Protein AF-A0A8H3KR33-F1 (afdb_monomer_lite)

Sequence (139 aa):
MANQEDQGGVKLLLQQFSSLENISDESLGEINQYLEMIDLTILTEQPLTDAEIIQLILKEENENPEINDDDKEEHPVISMQEGFNSLKIWVQYFEEQESEEFDMKKIKIFRKYMGVMHRKPFESKIQKNITSFFIPDNM

pLDDT: mean 75.23, std 12.0, range [41.75, 93.31]

Foldseek 3Di:
DDDPVVVVVVVVVVVVVVVVVPQPPVNVVVVVVVVVVVPPDPPDPDDDDPVVVVVVVVVVVVVPPDPPVPPPVVPPPDDLVRVLVVLVVVLVVVVPDPDPVDDVVVSVVSVVVSVVSVCVVVVPDDDDDPCVVVDPPDD

Structure (mmCIF, N/CA/C/O backbone):
data_AF-A0A8H3KR33-F1
#
_entry.id   AF-A0A8H3KR33-F1
#
loop_
_atom_site.group_PDB
_atom_site.id
_atom_site.type_symbol
_atom_site.label_atom_id
_atom_site.label_alt_id
_atom_site.label_comp_id
_atom_site.label_asym_id
_atom_site.label_entity_id
_atom_site.label_seq_id
_atom_site.pdbx_PDB_ins_code
_atom_site.Cartn_x
_atom_site.Cartn_y
_atom_site.Cartn_z
_atom_site.occupancy
_atom_site.B_iso_or_equiv
_atom_site.auth_seq_id
_atom_site.auth_comp_id
_atom_site.auth_asym_id
_atom_site.auth_atom_id
_atom_site.pdbx_PDB_model_num
ATOM 1 N N . MET A 1 1 ? 12.651 -20.725 33.792 1.00 41.75 1 MET A N 1
ATOM 2 C CA . MET A 1 1 ? 13.536 -19.603 33.420 1.00 41.75 1 MET A CA 1
ATOM 3 C C . MET A 1 1 ? 12.833 -18.832 32.318 1.00 41.75 1 MET A C 1
ATOM 5 O O . MET A 1 1 ? 12.922 -19.218 31.167 1.00 41.75 1 MET A O 1
ATOM 9 N N . ALA A 1 2 ? 12.039 -17.839 32.693 1.00 46.66 2 ALA A N 1
ATOM 10 C CA . ALA A 1 2 ? 11.393 -16.887 31.796 1.00 46.66 2 ALA A CA 1
ATOM 11 C C . ALA A 1 2 ? 11.389 -15.541 32.536 1.00 46.66 2 ALA A C 1
ATOM 13 O O . ALA A 1 2 ? 11.392 -15.556 33.768 1.00 46.66 2 ALA A O 1
ATOM 14 N N . ASN A 1 3 ? 11.387 -14.432 31.797 1.00 52.59 3 ASN A N 1
ATOM 15 C CA . ASN A 1 3 ? 11.290 -13.036 32.266 1.00 52.59 3 ASN A CA 1
ATOM 16 C C . ASN A 1 3 ? 12.609 -12.252 32.364 1.00 52.59 3 ASN A C 1
ATOM 18 O O . ASN A 1 3 ? 12.889 -11.625 33.381 1.00 52.59 3 ASN A O 1
ATOM 22 N N . GLN A 1 4 ? 13.392 -12.219 31.281 1.00 56.25 4 GLN A N 1
ATOM 23 C CA . GLN A 1 4 ? 14.328 -11.104 31.046 1.00 56.25 4 GLN A CA 1
ATOM 24 C C . GLN A 1 4 ? 13.925 -10.203 29.864 1.00 56.25 4 GLN A C 1
ATOM 26 O O . GLN A 1 4 ? 14.317 -9.041 29.855 1.00 56.25 4 GLN A O 1
ATOM 31 N N . GLU A 1 5 ? 13.096 -10.668 28.922 1.00 53.03 5 GLU A N 1
ATOM 32 C CA . GLU A 1 5 ? 12.669 -9.857 27.764 1.00 53.03 5 GLU A CA 1
ATOM 33 C C . GLU A 1 5 ? 11.540 -8.861 28.091 1.00 53.03 5 GLU A C 1
ATOM 35 O O . GLU A 1 5 ? 11.507 -7.766 27.536 1.00 53.03 5 GLU A O 1
ATOM 40 N N . ASP A 1 6 ? 10.681 -9.169 29.067 1.00 57.28 6 ASP A N 1
ATOM 41 C CA . ASP A 1 6 ? 9.498 -8.351 29.395 1.00 57.28 6 ASP A CA 1
ATOM 42 C C . ASP A 1 6 ? 9.831 -7.058 30.175 1.00 57.28 6 ASP A C 1
ATOM 44 O O . ASP A 1 6 ? 9.081 -6.086 30.185 1.00 57.28 6 ASP A O 1
ATOM 48 N N . GLN A 1 7 ? 11.017 -6.982 30.792 1.00 57.56 7 GLN A N 1
ATOM 49 C CA . GLN A 1 7 ? 11.442 -5.773 31.512 1.00 57.56 7 GLN A CA 1
ATOM 50 C C . GLN A 1 7 ? 11.909 -4.645 30.582 1.00 57.56 7 GLN A C 1
ATOM 52 O O . GLN A 1 7 ? 11.916 -3.481 30.986 1.00 57.56 7 GLN A O 1
ATOM 57 N N . GLY A 1 8 ? 12.285 -4.967 29.339 1.00 67.19 8 GLY A N 1
ATOM 58 C CA . GLY A 1 8 ? 12.700 -3.975 28.346 1.00 67.19 8 GLY A CA 1
ATOM 59 C C . GLY A 1 8 ? 11.532 -3.119 27.857 1.00 67.19 8 GLY A C 1
ATOM 60 O O . GLY A 1 8 ? 11.654 -1.897 27.798 1.00 67.19 8 GLY A O 1
ATOM 61 N N . GLY A 1 9 ? 10.385 -3.750 27.586 1.00 71.88 9 GLY A N 1
ATOM 62 C CA . GLY A 1 9 ? 9.166 -3.064 27.147 1.00 71.88 9 GLY A CA 1
ATOM 63 C C . GLY A 1 9 ? 8.585 -2.157 28.230 1.00 71.88 9 GLY A C 1
ATOM 64 O O . GLY A 1 9 ? 8.299 -0.990 27.972 1.00 71.88 9 GLY A O 1
ATOM 65 N N . VAL A 1 10 ? 8.514 -2.645 29.473 1.00 69.75 10 VAL A N 1
ATOM 66 C CA . VAL A 1 10 ? 8.041 -1.849 30.620 1.00 69.75 10 VAL A CA 1
ATOM 67 C C . VAL A 1 10 ? 8.929 -0.624 30.856 1.00 69.75 10 VAL A C 1
ATOM 69 O O . VAL A 1 10 ? 8.430 0.472 31.102 1.00 69.75 10 VAL A O 1
ATOM 72 N N . LYS A 1 11 ? 10.252 -0.776 30.732 1.00 75.69 11 LYS A N 1
ATOM 73 C CA . LYS A 1 11 ? 11.195 0.336 30.893 1.00 75.69 11 LYS A CA 1
ATOM 74 C C . LYS A 1 11 ? 11.069 1.376 29.775 1.00 75.69 11 LYS A C 1
ATOM 76 O O . LYS A 1 11 ? 11.183 2.567 30.052 1.00 75.69 11 LYS A O 1
ATOM 81 N N . LEU A 1 12 ? 10.810 0.933 28.544 1.00 74.50 12 LEU A N 1
ATOM 82 C CA . LEU A 1 12 ? 10.568 1.813 27.400 1.00 74.50 12 LEU A CA 1
ATOM 83 C C . LEU A 1 12 ? 9.286 2.636 27.595 1.00 74.50 12 LEU A C 1
ATOM 85 O O . LEU A 1 12 ? 9.308 3.851 27.418 1.00 74.50 12 LEU A O 1
ATOM 89 N N . LEU A 1 13 ? 8.201 1.988 28.027 1.00 71.38 13 LEU A N 1
ATOM 90 C CA . LEU A 1 13 ? 6.931 2.657 28.314 1.00 71.38 13 LEU A CA 1
ATOM 91 C C . LEU A 1 13 ? 7.090 3.683 29.441 1.00 71.38 13 LEU A C 1
ATOM 93 O O . LEU A 1 13 ? 6.682 4.828 29.284 1.00 71.38 13 LEU A O 1
ATOM 97 N N . LEU A 1 14 ? 7.752 3.320 30.545 1.00 70.69 14 LEU A N 1
ATOM 98 C CA . LEU A 1 14 ? 8.026 4.252 31.646 1.00 70.69 14 LEU A CA 1
ATOM 99 C C . LEU A 1 14 ? 8.834 5.474 31.183 1.00 70.69 14 LEU A C 1
ATOM 101 O O . LEU A 1 14 ? 8.528 6.593 31.579 1.00 70.69 14 LEU A O 1
ATOM 105 N N . GLN A 1 15 ? 9.817 5.286 30.299 1.00 71.81 15 GLN A N 1
ATOM 106 C CA . GLN A 1 15 ? 10.594 6.388 29.728 1.00 71.81 15 GLN A CA 1
ATOM 107 C C . GLN A 1 15 ? 9.745 7.310 28.835 1.00 71.81 15 GLN A C 1
ATOM 109 O O . GLN A 1 15 ? 9.927 8.530 28.858 1.00 71.81 15 GLN A O 1
ATOM 114 N N . GLN A 1 16 ? 8.810 6.750 28.064 1.00 69.00 16 GLN A N 1
ATOM 115 C CA . GLN A 1 16 ? 7.866 7.528 27.258 1.00 69.00 16 GLN A CA 1
ATOM 116 C C . GLN A 1 16 ? 6.900 8.328 28.144 1.00 69.00 16 GLN A C 1
ATOM 118 O O . GLN A 1 16 ? 6.721 9.522 27.913 1.00 69.00 16 GLN A O 1
ATOM 123 N N . PHE A 1 17 ? 6.358 7.723 29.206 1.00 64.94 17 PHE A N 1
ATOM 124 C CA . PHE A 1 17 ? 5.481 8.415 30.158 1.00 64.94 17 PHE A CA 1
ATOM 125 C C . PHE A 1 17 ? 6.205 9.515 30.948 1.00 64.94 17 PHE A C 1
ATOM 127 O O . PHE A 1 17 ? 5.662 10.604 31.097 1.00 64.94 17 PHE A O 1
ATOM 134 N N . SER A 1 18 ? 7.455 9.302 31.372 1.00 65.00 18 SER A N 1
ATOM 135 C CA . SER A 1 18 ? 8.263 10.356 32.013 1.00 65.00 18 SER A CA 1
ATOM 136 C C . SER A 1 18 ? 8.633 11.500 31.060 1.00 65.00 18 SER A C 1
ATOM 138 O O . SER A 1 18 ? 8.919 12.611 31.497 1.00 65.00 18 SER A O 1
ATOM 140 N N . SER A 1 19 ? 8.629 11.256 29.747 1.00 63.31 19 SER A N 1
ATOM 141 C CA . SER A 1 19 ? 8.799 12.318 28.745 1.00 63.31 19 SER A CA 1
ATOM 142 C C . SER A 1 19 ? 7.512 13.138 28.573 1.00 63.31 19 SER A C 1
ATOM 144 O O . SER A 1 19 ? 7.585 14.318 28.244 1.00 63.31 19 SER A O 1
ATOM 146 N N . LEU A 1 20 ? 6.351 12.540 28.866 1.00 60.22 20 LEU A N 1
ATOM 147 C CA . LEU A 1 20 ? 5.045 13.204 28.910 1.00 60.22 20 LEU A CA 1
ATOM 148 C C . LEU A 1 20 ? 4.908 14.148 30.123 1.00 60.22 20 LEU A C 1
ATOM 150 O O . LEU A 1 20 ? 4.232 15.164 30.038 1.00 60.22 20 LEU A O 1
ATOM 154 N N . GLU A 1 21 ? 5.600 13.866 31.233 1.00 59.34 21 GLU A N 1
ATOM 155 C CA . GLU A 1 21 ? 5.705 14.785 32.385 1.00 59.34 21 GLU A CA 1
ATOM 156 C C . GLU A 1 21 ? 6.492 16.073 32.069 1.00 59.34 21 GLU A C 1
ATOM 158 O O . GLU A 1 21 ? 6.479 17.004 32.869 1.00 59.34 21 GLU A O 1
ATOM 163 N N . ASN A 1 22 ? 7.149 16.153 30.904 1.00 64.44 22 ASN A N 1
ATOM 164 C CA . ASN A 1 22 ? 7.877 17.335 30.432 1.00 64.44 22 ASN A CA 1
ATOM 165 C C . ASN A 1 22 ? 7.154 18.052 29.276 1.00 64.44 22 ASN A C 1
ATOM 167 O O . ASN A 1 22 ? 7.800 18.679 28.434 1.00 64.44 22 ASN A O 1
ATOM 171 N N . ILE A 1 23 ? 5.825 17.947 29.198 1.00 64.50 23 ILE A N 1
ATOM 172 C CA . ILE A 1 23 ? 5.031 18.819 28.325 1.00 64.50 23 ILE A CA 1
ATOM 173 C C . ILE A 1 23 ? 5.186 20.249 28.858 1.00 64.50 23 ILE A C 1
ATOM 175 O O . ILE A 1 23 ? 4.914 20.508 30.029 1.00 64.50 23 ILE A O 1
ATOM 179 N N . SER A 1 24 ? 5.676 21.167 28.020 1.00 70.19 24 SER A N 1
ATOM 180 C CA . SER A 1 24 ? 5.793 22.576 28.400 1.00 70.19 24 SER A CA 1
ATOM 181 C C . SER A 1 24 ? 4.404 23.165 28.652 1.00 70.19 24 SER A C 1
ATOM 183 O O . SER A 1 24 ? 3.427 22.750 28.027 1.00 70.19 24 SER A O 1
ATOM 185 N N . ASP A 1 25 ? 4.312 24.173 29.521 1.00 72.38 25 ASP A N 1
ATOM 186 C CA . ASP A 1 25 ? 3.045 24.872 29.791 1.00 72.38 25 ASP A CA 1
ATOM 187 C C . ASP A 1 25 ? 2.385 25.408 28.503 1.00 72.38 25 ASP A C 1
ATOM 189 O O . ASP A 1 25 ? 1.162 25.468 28.399 1.00 72.38 25 ASP A O 1
ATOM 193 N N . GLU A 1 26 ? 3.197 25.737 27.495 1.00 73.44 26 GLU A N 1
ATOM 194 C CA . GLU A 1 26 ? 2.766 26.140 26.153 1.00 73.44 26 GLU A CA 1
ATOM 195 C C . GLU A 1 26 ? 2.061 24.997 25.403 1.00 73.44 26 GLU A C 1
ATOM 197 O O . GLU A 1 26 ? 0.927 25.162 24.959 1.00 73.44 26 GLU A O 1
ATOM 202 N N . SER A 1 27 ? 2.667 23.806 25.347 1.00 73.69 27 SER A N 1
ATOM 203 C CA . SER A 1 27 ? 2.058 22.620 24.726 1.00 73.69 27 SER A CA 1
ATOM 204 C C . SER A 1 27 ? 0.807 22.143 25.472 1.00 73.69 27 SER A C 1
ATOM 206 O O . SER A 1 27 ? -0.142 21.654 24.863 1.00 73.69 27 SER A O 1
ATOM 208 N N . LEU A 1 28 ? 0.772 22.311 26.795 1.00 78.50 28 LEU A N 1
ATOM 209 C CA . LEU A 1 28 ? -0.404 22.016 27.616 1.00 78.50 28 LEU A CA 1
ATOM 210 C C . LEU A 1 28 ? -1.550 22.997 27.314 1.00 78.50 28 LEU A C 1
ATOM 212 O O . LEU A 1 28 ? -2.710 22.590 27.251 1.00 78.50 28 LEU A O 1
ATOM 216 N N . GLY A 1 29 ? -1.223 24.267 27.060 1.00 78.75 29 GLY A N 1
ATOM 217 C CA . GLY A 1 29 ? -2.162 25.283 26.584 1.00 78.75 29 GLY A CA 1
ATOM 218 C C . GLY A 1 29 ? -2.770 24.944 25.221 1.00 78.75 29 GLY A C 1
ATOM 219 O O . GLY A 1 29 ? -3.988 25.012 25.068 1.00 78.75 29 GLY A O 1
ATOM 220 N N . GLU A 1 30 ? -1.951 24.510 24.262 1.00 80.75 30 GLU A N 1
ATOM 221 C CA . GLU A 1 30 ? -2.410 24.093 22.928 1.00 80.75 30 GLU A CA 1
ATOM 222 C C . GLU A 1 30 ? -3.336 22.868 22.983 1.00 80.75 30 GLU A C 1
ATOM 224 O O . GLU A 1 30 ? -4.381 22.842 22.330 1.00 80.75 30 GLU A O 1
ATOM 229 N N . ILE A 1 31 ? -2.994 21.867 23.803 1.00 80.12 31 ILE A N 1
ATOM 230 C CA . ILE A 1 31 ? -3.825 20.669 24.000 1.00 80.12 31 ILE A CA 1
ATOM 231 C C . ILE A 1 31 ? -5.173 21.046 24.617 1.00 80.12 31 ILE A C 1
ATOM 233 O O . ILE A 1 31 ? -6.213 20.597 24.136 1.00 80.12 31 ILE A O 1
ATOM 237 N N . ASN A 1 32 ? -5.174 21.888 25.652 1.00 80.25 32 ASN A N 1
ATOM 238 C CA . ASN A 1 32 ? -6.412 22.332 26.289 1.00 80.25 32 ASN A CA 1
ATOM 239 C C . ASN A 1 32 ? -7.287 23.138 25.322 1.00 80.25 32 ASN A C 1
ATOM 241 O O . ASN A 1 32 ? -8.492 22.913 25.271 1.00 80.25 32 ASN A O 1
ATOM 245 N N . GLN A 1 33 ? -6.690 24.001 24.497 1.00 79.94 33 GLN A N 1
ATOM 246 C CA . GLN A 1 33 ? -7.419 24.744 23.470 1.00 79.94 33 GLN A CA 1
ATOM 247 C C . GLN A 1 33 ? -8.052 23.811 22.425 1.00 79.94 33 GLN A C 1
ATOM 249 O O . GLN A 1 33 ? -9.194 24.016 22.015 1.00 79.94 33 GLN A O 1
ATOM 254 N N . TYR A 1 34 ? -7.336 22.766 22.005 1.00 77.81 34 TYR A N 1
ATOM 255 C CA . TYR A 1 34 ? -7.868 21.772 21.074 1.00 77.81 34 TYR A CA 1
ATOM 256 C C . TYR A 1 34 ? -9.024 20.964 21.685 1.00 77.81 34 TYR A C 1
ATOM 258 O O . TYR A 1 34 ? -10.023 20.711 21.015 1.00 77.81 34 TYR A O 1
ATOM 266 N N . LEU A 1 35 ? -8.924 20.600 22.967 1.00 79.19 35 LEU A N 1
ATOM 267 C CA . LEU A 1 35 ? -10.001 19.920 23.691 1.00 79.19 35 LEU A CA 1
ATOM 268 C C . LEU A 1 35 ? -11.235 20.817 23.851 1.00 79.19 35 LEU A C 1
ATOM 270 O O . LEU A 1 35 ? -12.347 20.362 23.595 1.00 79.19 35 LEU A O 1
ATOM 274 N N . GLU A 1 36 ? -11.049 22.102 24.164 1.00 79.38 36 GLU A N 1
ATOM 275 C CA . GLU A 1 36 ? -12.143 23.080 24.196 1.00 79.38 36 GLU A CA 1
ATOM 276 C C . GLU A 1 36 ? -12.838 23.205 22.835 1.00 79.38 36 GLU A C 1
ATOM 278 O O . GLU A 1 36 ? -14.060 23.305 22.787 1.00 79.38 36 GLU A O 1
ATOM 283 N N . MET A 1 37 ? -12.092 23.148 21.724 1.00 75.50 37 MET A N 1
ATOM 284 C CA . MET A 1 37 ? -12.672 23.157 20.375 1.00 75.50 37 MET A CA 1
ATOM 285 C C . MET A 1 37 ? -13.490 21.901 20.053 1.00 75.50 37 MET A C 1
ATOM 287 O O . MET A 1 37 ? -14.446 21.997 19.285 1.00 75.50 37 MET A O 1
ATOM 291 N N . ILE A 1 38 ? -13.132 20.740 20.608 1.00 73.31 38 ILE A N 1
ATOM 292 C CA . ILE A 1 38 ? -13.888 19.490 20.430 1.00 73.31 38 ILE A CA 1
ATOM 293 C C . ILE A 1 38 ? -15.193 19.521 21.234 1.00 73.31 38 ILE A C 1
ATOM 295 O O . ILE A 1 38 ? -16.219 19.048 20.748 1.00 73.31 38 ILE A O 1
ATOM 299 N N . ASP A 1 39 ? -15.166 20.100 22.436 1.00 66.12 39 ASP A N 1
ATOM 300 C CA . ASP A 1 39 ? -16.347 20.235 23.298 1.00 66.12 39 ASP A CA 1
ATOM 301 C C . ASP A 1 39 ? -17.335 21.309 22.805 1.00 66.12 39 ASP A C 1
ATOM 303 O O . ASP A 1 39 ? -18.472 21.394 23.290 1.00 66.12 39 ASP A O 1
ATOM 307 N N . LEU A 1 40 ? -16.957 22.114 21.804 1.00 71.31 40 LEU A N 1
ATOM 308 C CA . LEU A 1 40 ? -17.904 22.967 21.097 1.00 71.31 40 LEU A CA 1
ATOM 309 C C . LEU A 1 40 ? -18.911 22.085 20.360 1.00 71.31 40 LEU A C 1
ATOM 311 O O . LEU A 1 40 ? -18.578 21.337 19.443 1.00 71.31 40 LEU A O 1
ATOM 315 N N . THR A 1 41 ? -20.180 22.209 20.748 1.00 60.88 41 THR A N 1
ATOM 316 C CA . THR A 1 41 ? -21.295 21.566 20.053 1.00 60.88 41 THR A CA 1
ATOM 317 C C . THR A 1 41 ? -21.239 21.952 18.579 1.00 60.88 41 THR A C 1
ATOM 319 O O . THR A 1 41 ? -21.486 23.107 18.229 1.00 60.88 41 THR A O 1
ATOM 322 N N . ILE A 1 42 ? -20.899 20.992 17.715 1.00 65.06 42 ILE A N 1
ATOM 323 C CA . ILE A 1 42 ? -20.958 21.179 16.268 1.00 65.06 42 ILE A CA 1
ATOM 324 C C . ILE A 1 42 ? -22.393 21.606 15.959 1.00 65.06 42 ILE A C 1
ATOM 326 O O . ILE A 1 42 ? -23.339 20.883 16.282 1.00 65.06 42 ILE A O 1
ATOM 330 N N . LEU A 1 43 ? -22.556 22.798 15.377 1.00 59.53 43 LEU A N 1
ATOM 331 C CA . LEU A 1 43 ? -23.825 23.232 14.805 1.00 59.53 43 LEU A CA 1
ATOM 332 C C . LEU A 1 43 ? -24.136 22.273 13.660 1.00 59.53 43 LEU A C 1
ATOM 334 O O . LEU A 1 43 ? -23.725 22.479 12.523 1.00 59.53 43 LEU A O 1
ATOM 338 N N . THR A 1 44 ? -24.798 21.172 13.991 1.00 62.16 44 THR A N 1
ATOM 339 C CA . THR A 1 44 ? -25.389 20.298 12.991 1.00 62.16 44 THR A CA 1
ATOM 340 C C . THR A 1 44 ? -26.470 21.104 12.290 1.00 62.16 44 THR A C 1
ATOM 342 O O . THR A 1 44 ? -27.242 21.825 12.932 1.00 62.16 44 THR A O 1
ATOM 345 N N . GLU A 1 45 ? -26.466 21.057 10.960 1.00 71.50 45 GLU A N 1
ATOM 346 C CA . GLU A 1 45 ? -27.530 21.657 10.166 1.00 71.50 45 GLU A CA 1
ATOM 347 C C . GLU A 1 45 ? -28.870 21.119 10.681 1.00 71.50 45 GLU A C 1
ATOM 349 O O . GLU A 1 45 ? -28.988 19.941 11.035 1.00 71.50 45 GLU A O 1
ATOM 354 N N . GLN A 1 46 ? -29.863 22.002 10.812 1.00 74.31 46 GLN A N 1
ATOM 355 C CA . GLN A 1 46 ? -31.192 21.594 11.256 1.00 74.31 46 GLN A CA 1
ATOM 356 C C . GLN A 1 46 ? -31.687 20.450 10.358 1.00 74.31 46 GLN A C 1
ATOM 358 O O . GLN A 1 46 ? -31.488 20.515 9.143 1.00 74.31 46 GLN A O 1
ATOM 363 N N . PRO A 1 47 ? -32.314 19.403 10.923 1.00 76.88 47 PRO A N 1
ATOM 364 C CA . PRO A 1 47 ? -32.815 18.301 10.118 1.00 76.88 47 PRO A CA 1
ATOM 365 C C . PRO A 1 47 ? -33.808 18.843 9.089 1.00 76.88 47 PRO A C 1
ATOM 367 O O . PRO A 1 47 ? -34.751 19.551 9.448 1.00 76.88 47 PRO A O 1
ATOM 370 N N . LEU A 1 48 ? -33.570 18.516 7.820 1.00 80.62 48 LEU A N 1
ATOM 371 C CA . LEU A 1 48 ? -34.439 18.920 6.722 1.00 80.62 48 LEU A CA 1
ATOM 372 C C . LEU A 1 48 ? -35.838 18.340 6.919 1.00 80.62 48 LEU A C 1
ATOM 374 O O . LEU A 1 48 ? -36.007 17.198 7.353 1.00 80.62 48 LEU A O 1
ATOM 378 N N . THR A 1 49 ? -36.848 19.124 6.567 1.00 89.12 49 THR A N 1
ATOM 379 C CA . THR A 1 49 ? -38.227 18.643 6.508 1.00 89.12 49 THR A CA 1
ATOM 380 C C . THR A 1 49 ? -38.442 17.774 5.269 1.00 89.12 49 THR A C 1
ATOM 382 O O . THR A 1 49 ? -37.774 17.949 4.249 1.00 89.12 49 THR A O 1
ATOM 385 N N . ASP A 1 50 ? -39.431 16.876 5.306 1.00 90.06 50 ASP A N 1
ATOM 386 C CA . ASP A 1 50 ? -39.778 16.010 4.166 1.00 90.06 50 ASP A CA 1
ATOM 387 C C . ASP A 1 50 ? -39.990 16.800 2.861 1.00 90.06 50 ASP A C 1
ATOM 389 O O . ASP A 1 50 ? -39.631 16.344 1.778 1.00 90.06 50 ASP A O 1
ATOM 393 N N . ALA A 1 51 ? -40.537 18.017 2.957 1.00 90.00 51 ALA A N 1
ATOM 394 C CA . ALA A 1 51 ? -40.754 18.890 1.808 1.00 90.00 51 ALA A CA 1
ATOM 395 C C . ALA A 1 51 ? -39.438 19.390 1.187 1.00 90.00 51 ALA A C 1
ATOM 397 O O . ALA A 1 51 ? -39.327 19.460 -0.037 1.00 90.00 51 ALA A O 1
ATOM 398 N N . GLU A 1 52 ? -38.445 19.719 2.012 1.00 87.44 52 GLU A N 1
ATOM 399 C CA . GLU A 1 52 ? -37.121 20.163 1.561 1.00 87.44 52 GLU A CA 1
ATOM 400 C C . GLU A 1 52 ? -36.325 18.999 0.964 1.00 87.44 52 GLU A C 1
ATOM 402 O O . GLU A 1 52 ? -35.674 19.166 -0.065 1.00 87.44 52 GLU A O 1
ATOM 407 N N . ILE A 1 53 ? -36.461 17.801 1.541 1.00 87.12 53 ILE A N 1
ATOM 408 C CA . ILE A 1 53 ? -35.878 16.565 0.999 1.00 87.12 53 ILE A CA 1
ATOM 409 C C . ILE A 1 53 ? -36.434 16.282 -0.402 1.00 87.12 53 ILE A C 1
ATOM 411 O O . ILE A 1 53 ? -35.674 16.039 -1.338 1.00 87.12 53 ILE A O 1
ATOM 415 N N . ILE A 1 54 ? -37.756 16.362 -0.580 1.00 88.19 54 ILE A N 1
ATOM 416 C CA . ILE A 1 54 ? -38.394 16.147 -1.887 1.00 88.19 54 ILE A CA 1
ATOM 417 C C . ILE A 1 54 ? -37.935 17.200 -2.906 1.00 88.19 54 ILE A C 1
ATOM 419 O O . ILE A 1 54 ? -37.685 16.863 -4.062 1.00 88.19 54 ILE A O 1
ATOM 423 N N . GLN A 1 55 ? -37.794 18.466 -2.499 1.00 87.94 55 GLN A N 1
ATOM 424 C CA . GLN A 1 55 ? -37.298 19.519 -3.391 1.00 87.94 55 GLN A CA 1
ATOM 425 C C . GLN A 1 55 ? -35.846 19.297 -3.821 1.00 87.94 55 GLN A C 1
ATOM 427 O O . GLN A 1 55 ? -35.526 19.558 -4.978 1.00 87.94 55 GLN A O 1
ATOM 432 N N . LEU A 1 56 ? -34.988 18.796 -2.929 1.00 85.19 56 LEU A N 1
ATOM 433 C CA . LEU A 1 56 ? -33.609 18.427 -3.255 1.00 85.19 56 LEU A CA 1
ATOM 434 C C . LEU A 1 56 ? -33.558 17.321 -4.311 1.00 85.19 56 LEU A C 1
ATOM 436 O O . LEU A 1 56 ? -32.898 17.499 -5.330 1.00 85.19 56 LEU A O 1
ATOM 440 N N . ILE A 1 57 ? -34.321 16.243 -4.112 1.00 84.62 57 ILE A N 1
ATOM 441 C CA . ILE A 1 57 ? -34.377 15.109 -5.050 1.00 84.62 57 ILE A CA 1
ATOM 442 C C . ILE A 1 57 ? -34.879 15.565 -6.424 1.00 84.62 57 ILE A C 1
ATOM 444 O O . ILE A 1 57 ? -34.282 15.251 -7.449 1.00 84.62 57 ILE A O 1
ATOM 448 N N . LEU A 1 58 ? -35.955 16.358 -6.459 1.00 83.38 58 LEU A N 1
ATOM 449 C CA . LEU A 1 58 ? -36.502 16.867 -7.717 1.00 83.38 58 LEU A CA 1
ATOM 450 C C . LEU A 1 58 ? -35.544 17.838 -8.411 1.00 83.38 58 LEU A C 1
ATOM 452 O O . LEU A 1 58 ? -35.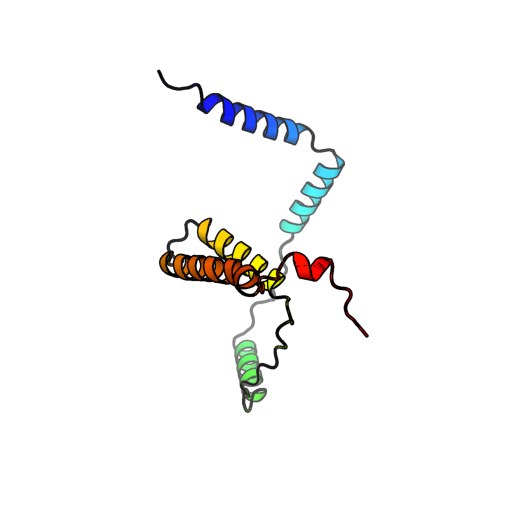515 17.896 -9.638 1.00 83.38 58 LEU A O 1
ATOM 456 N N . LYS A 1 59 ? -34.774 18.626 -7.658 1.00 81.25 59 LYS A N 1
ATOM 457 C CA . LYS A 1 59 ? -33.767 19.517 -8.236 1.00 81.25 59 LYS A CA 1
ATOM 458 C C . LYS A 1 59 ? -32.615 18.719 -8.854 1.00 81.25 59 LYS A C 1
ATOM 460 O O . LYS A 1 59 ? -32.227 19.022 -9.976 1.00 81.25 59 LYS A O 1
ATOM 465 N N . GLU A 1 60 ? -32.136 17.689 -8.162 1.00 73.31 60 GLU A N 1
ATOM 466 C CA . GLU A 1 60 ? -31.080 16.786 -8.637 1.00 73.31 60 GLU A CA 1
ATOM 467 C C . GLU A 1 60 ? -31.502 16.030 -9.909 1.00 73.31 60 GLU A C 1
ATOM 469 O O . GLU A 1 60 ? -30.752 15.976 -10.881 1.00 73.31 60 GLU A O 1
ATOM 474 N N . GLU A 1 61 ? -32.741 15.533 -9.953 1.00 68.62 61 GLU A N 1
ATOM 475 C CA . GLU A 1 61 ? -33.287 14.822 -11.117 1.00 68.62 61 GLU A CA 1
ATOM 476 C C . GLU A 1 61 ? -33.456 15.739 -12.345 1.00 68.62 61 GLU A C 1
ATOM 478 O O . GLU A 1 61 ? -33.276 15.304 -13.482 1.00 68.62 61 GLU A O 1
ATOM 483 N N . ASN A 1 62 ? -33.754 17.028 -12.137 1.00 66.12 62 ASN A N 1
ATOM 484 C CA . ASN A 1 62 ? -33.916 18.003 -13.222 1.00 66.12 62 ASN A CA 1
ATOM 485 C C . ASN A 1 62 ? -32.602 18.673 -13.669 1.00 66.12 62 ASN A C 1
ATOM 487 O O . ASN A 1 62 ? -32.567 19.245 -14.760 1.00 66.12 62 ASN A O 1
ATOM 491 N N . GLU A 1 63 ? -31.534 18.628 -12.866 1.00 62.16 63 GLU A N 1
ATOM 492 C CA . GLU A 1 63 ? -30.207 19.146 -13.241 1.00 62.16 63 GLU A CA 1
ATOM 493 C C . GLU A 1 63 ? -29.389 18.150 -14.081 1.00 62.16 63 GLU A C 1
ATOM 495 O O . GLU A 1 63 ? -28.385 18.552 -14.667 1.00 62.16 63 GLU A O 1
ATOM 500 N N . ASN A 1 64 ? -29.834 16.893 -14.218 1.00 57.62 64 ASN A N 1
ATOM 501 C CA . ASN A 1 64 ? -29.04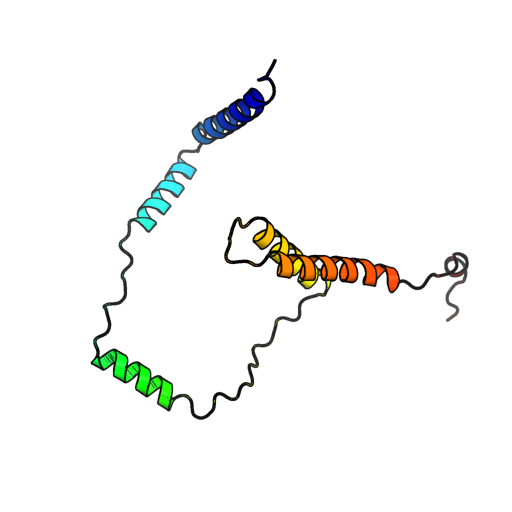9 15.834 -14.859 1.00 57.62 64 ASN A CA 1
ATOM 502 C C . ASN A 1 64 ? -29.750 15.142 -16.054 1.00 57.62 64 ASN A C 1
ATOM 504 O O . ASN A 1 64 ? -30.012 13.935 -16.021 1.00 57.62 64 ASN A O 1
ATOM 508 N N . PRO A 1 65 ? -30.052 15.854 -17.158 1.00 54.81 65 PRO A N 1
ATOM 509 C CA . PRO A 1 65 ? -30.280 15.192 -18.432 1.00 54.81 65 PRO A CA 1
ATOM 510 C C . PRO A 1 65 ? -28.921 14.714 -18.962 1.00 54.81 65 PRO A C 1
ATOM 512 O O . PRO A 1 65 ? -28.125 15.513 -19.440 1.00 54.81 65 PRO A O 1
ATOM 515 N N . GLU A 1 66 ? -28.680 13.406 -18.866 1.00 54.56 66 GLU A N 1
ATOM 516 C CA . GLU A 1 66 ? -27.438 12.727 -19.262 1.00 54.56 66 GLU A CA 1
ATOM 517 C C . GLU A 1 66 ? -26.230 13.075 -18.383 1.00 54.56 66 GLU A C 1
ATOM 519 O O . GLU A 1 66 ? -25.447 13.981 -18.672 1.00 54.56 66 GLU A O 1
ATOM 524 N N . ILE A 1 67 ? -25.991 12.225 -17.380 1.00 52.28 67 ILE A N 1
ATOM 525 C CA . ILE A 1 67 ? -24.624 11.931 -16.949 1.00 52.28 67 ILE A CA 1
ATOM 526 C C . ILE A 1 67 ? -23.940 11.315 -18.172 1.00 52.28 67 ILE A C 1
ATOM 528 O O . ILE A 1 67 ? -23.973 10.106 -18.397 1.00 52.28 67 ILE A O 1
ATOM 532 N N . ASN A 1 68 ? -23.397 12.172 -19.032 1.00 47.78 68 ASN A N 1
ATOM 533 C CA . ASN A 1 68 ? -22.300 11.775 -19.881 1.00 47.78 68 ASN A CA 1
ATOM 534 C C . ASN A 1 68 ? -21.212 11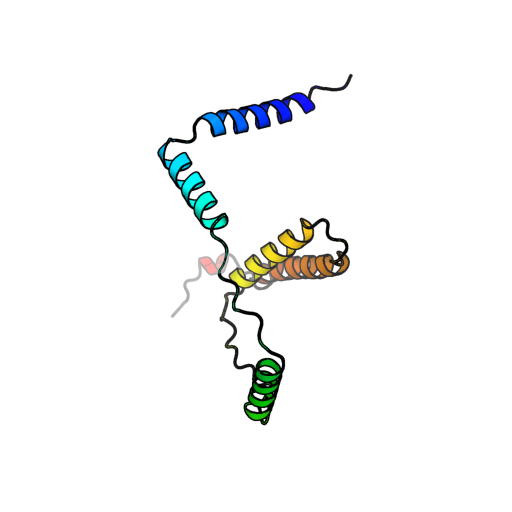.331 -18.909 1.00 47.78 68 ASN A C 1
ATOM 536 O O . ASN A 1 68 ? -20.646 12.155 -18.197 1.00 47.78 68 ASN A O 1
ATOM 540 N N . ASP A 1 69 ? -20.986 10.022 -18.879 1.00 51.28 69 ASP A N 1
ATOM 541 C CA . ASP A 1 69 ? -19.910 9.281 -18.212 1.00 51.28 69 ASP A CA 1
ATOM 542 C C . ASP A 1 69 ? -18.529 9.665 -18.794 1.00 51.28 69 ASP A C 1
ATOM 544 O O . ASP A 1 69 ? -17.663 8.837 -19.057 1.00 51.28 69 ASP A O 1
ATOM 548 N N . ASP A 1 70 ? -18.357 10.947 -19.109 1.00 54.16 70 ASP A N 1
ATOM 549 C CA . ASP A 1 70 ? -17.092 11.574 -19.429 1.00 54.16 70 ASP A CA 1
ATOM 550 C C . ASP A 1 70 ? -16.633 12.221 -18.123 1.00 54.16 70 ASP A C 1
ATOM 552 O O . ASP A 1 70 ? -16.641 13.447 -17.968 1.00 54.16 70 ASP A O 1
ATOM 556 N N . ASP A 1 71 ? -16.294 11.353 -17.161 1.00 56.00 71 ASP A N 1
ATOM 557 C CA . ASP A 1 71 ? -15.420 11.660 -16.034 1.00 56.00 71 ASP A CA 1
ATOM 558 C C . ASP A 1 71 ? -14.110 12.208 -16.617 1.00 56.00 71 ASP A C 1
ATOM 560 O O . ASP A 1 71 ? -13.080 11.542 -16.715 1.00 56.00 71 ASP A O 1
ATOM 564 N N . LYS A 1 72 ? -14.131 13.485 -17.002 1.00 59.06 72 LYS A N 1
ATOM 565 C CA . LYS A 1 72 ? -12.942 14.309 -17.216 1.00 59.06 72 LYS A CA 1
ATOM 566 C C . LYS A 1 72 ? -12.358 14.708 -15.870 1.00 59.06 72 LYS A C 1
ATOM 568 O O . LYS A 1 72 ? -11.905 15.840 -15.695 1.00 59.06 72 LYS A O 1
ATOM 573 N N . GLU A 1 73 ? -12.395 13.800 -14.903 1.00 61.53 73 GLU A N 1
ATOM 574 C CA . GLU A 1 73 ? -11.570 13.926 -13.728 1.00 61.53 73 GLU A CA 1
ATOM 575 C C . GLU A 1 73 ? -10.145 13.709 -14.231 1.00 61.53 73 GLU A C 1
ATOM 577 O O . GLU A 1 73 ? -9.701 12.593 -14.502 1.00 61.53 73 GLU A O 1
ATOM 582 N N . GLU A 1 74 ? -9.475 14.823 -14.525 1.00 63.25 74 GLU A N 1
ATOM 583 C CA . GLU A 1 74 ? -8.118 14.846 -15.042 1.00 63.25 74 GLU A CA 1
ATOM 584 C C . GLU A 1 74 ? -7.223 14.194 -13.988 1.00 63.25 74 GLU A C 1
ATOM 586 O O . GLU A 1 74 ? -6.797 14.824 -13.019 1.00 63.25 74 GLU A O 1
ATOM 591 N N . HIS A 1 75 ? -7.010 12.882 -14.125 1.00 70.00 75 HIS A N 1
ATOM 592 C CA . HIS A 1 75 ? -6.189 12.144 -13.187 1.00 70.00 75 HIS A CA 1
ATOM 593 C C . HIS A 1 75 ? -4.808 12.799 -13.151 1.00 70.00 75 HIS A C 1
ATOM 595 O O . HIS A 1 75 ? -4.200 13.000 -14.211 1.00 70.00 75 HIS A O 1
ATOM 601 N N . PRO A 1 76 ? -4.287 13.126 -11.957 1.00 74.62 76 PRO A N 1
ATOM 602 C CA . PRO A 1 76 ? -2.997 13.776 -11.858 1.00 74.62 76 PRO A CA 1
ATOM 603 C C . PRO A 1 76 ? -1.947 12.901 -12.541 1.00 74.62 76 PRO A C 1
ATOM 605 O O . PRO A 1 76 ? -1.825 11.702 -12.269 1.00 74.62 76 PRO A O 1
ATOM 608 N N . VAL A 1 77 ? -1.186 13.504 -13.454 1.00 82.38 77 VAL A N 1
ATOM 609 C CA . VAL A 1 77 ? -0.077 12.825 -14.123 1.00 82.38 77 VAL A CA 1
ATOM 610 C C . VAL A 1 77 ? 1.033 12.625 -13.095 1.00 82.38 77 VAL A C 1
ATOM 612 O O . VAL A 1 77 ? 1.857 13.507 -12.865 1.00 82.38 77 VAL A O 1
ATOM 615 N N . ILE A 1 78 ? 1.041 11.459 -12.455 1.00 84.94 78 ILE A N 1
ATOM 616 C CA . ILE A 1 78 ? 2.067 11.076 -11.484 1.00 84.94 78 ILE A CA 1
ATOM 617 C C . ILE A 1 78 ? 3.222 10.347 -12.165 1.00 84.94 78 ILE A C 1
ATOM 619 O O . ILE A 1 78 ? 3.056 9.638 -13.163 1.00 84.94 78 ILE A O 1
ATOM 623 N N . SER A 1 79 ? 4.420 10.479 -11.599 1.00 87.56 79 SER A N 1
ATOM 624 C CA . SER A 1 79 ? 5.561 9.696 -12.077 1.00 87.56 79 SER A CA 1
ATOM 625 C C . SER A 1 79 ? 5.388 8.207 -11.744 1.00 87.56 79 SER A C 1
ATOM 627 O O . SER A 1 79 ? 4.749 7.838 -10.759 1.00 87.56 79 SER A O 1
ATOM 629 N N . MET A 1 80 ? 6.019 7.317 -12.522 1.00 83.00 80 MET A N 1
ATOM 630 C CA . MET A 1 80 ? 6.006 5.874 -12.226 1.00 83.00 80 MET A CA 1
ATOM 631 C C . MET A 1 80 ? 6.562 5.569 -10.824 1.00 83.00 80 MET A C 1
ATOM 633 O O . MET A 1 80 ? 6.069 4.668 -10.149 1.00 83.00 80 MET A O 1
ATOM 637 N N . GLN A 1 81 ? 7.571 6.325 -10.381 1.00 85.81 81 GLN A N 1
ATOM 638 C CA . GLN A 1 81 ? 8.162 6.176 -9.051 1.00 85.81 81 GLN A CA 1
ATOM 639 C C . GLN A 1 81 ? 7.182 6.583 -7.949 1.00 85.81 81 GLN A C 1
ATOM 641 O O . GLN A 1 81 ? 7.078 5.906 -6.929 1.00 85.81 81 GLN A O 1
ATOM 646 N N . GLU A 1 82 ? 6.464 7.679 -8.160 1.00 89.44 82 GLU A N 1
ATOM 647 C CA . GLU A 1 82 ? 5.468 8.194 -7.228 1.00 89.44 82 GLU A CA 1
ATOM 648 C C . GLU A 1 82 ? 4.270 7.253 -7.129 1.00 89.44 82 GLU A C 1
ATOM 650 O O . GLU A 1 82 ? 3.926 6.830 -6.030 1.00 89.44 82 GLU A O 1
ATOM 655 N N . GLY A 1 83 ? 3.738 6.782 -8.260 1.00 88.62 83 GLY A N 1
ATOM 656 C CA . GLY A 1 83 ? 2.690 5.759 -8.270 1.00 88.62 83 GLY A CA 1
ATOM 657 C C . GLY A 1 83 ? 3.123 4.450 -7.603 1.00 88.62 83 GLY A C 1
ATOM 658 O O . GLY A 1 83 ? 2.349 3.842 -6.864 1.00 88.62 83 GLY A O 1
ATOM 659 N N . PHE A 1 84 ? 4.377 4.029 -7.796 1.00 89.25 84 PHE A N 1
ATOM 660 C CA . PHE A 1 84 ? 4.926 2.859 -7.107 1.00 89.25 84 PHE A CA 1
ATOM 661 C C . PHE A 1 84 ? 5.018 3.068 -5.588 1.00 89.25 84 PHE A C 1
ATOM 663 O O . PHE A 1 84 ? 4.647 2.176 -4.823 1.00 89.25 84 PHE A O 1
ATOM 670 N N . ASN A 1 85 ? 5.480 4.238 -5.143 1.00 90.94 85 ASN A N 1
ATOM 671 C CA . ASN A 1 85 ? 5.568 4.573 -3.723 1.00 90.94 85 ASN A CA 1
ATOM 672 C C . ASN A 1 85 ? 4.178 4.631 -3.072 1.00 90.94 85 ASN A C 1
ATOM 674 O O . ASN A 1 85 ? 3.991 4.060 -1.999 1.00 90.94 85 ASN A O 1
ATOM 678 N N . SER A 1 86 ? 3.195 5.238 -3.738 1.00 91.44 86 SER A N 1
ATOM 679 C CA . SER A 1 86 ? 1.809 5.293 -3.262 1.00 91.44 86 SER A CA 1
ATOM 680 C C . SER A 1 86 ? 1.193 3.900 -3.150 1.00 91.44 86 SER A C 1
ATOM 682 O O . SER A 1 86 ? 0.596 3.572 -2.127 1.00 91.44 86 SER A O 1
ATOM 684 N N . LEU A 1 87 ? 1.407 3.032 -4.147 1.00 90.31 87 LEU A N 1
ATOM 685 C CA . LEU A 1 87 ? 0.951 1.642 -4.086 1.00 90.31 87 LEU A CA 1
ATOM 686 C C . LEU A 1 87 ? 1.606 0.875 -2.929 1.00 90.31 87 LEU A C 1
ATOM 688 O O . LEU A 1 87 ? 0.944 0.077 -2.269 1.00 90.31 87 LEU A O 1
ATOM 692 N N . LYS A 1 88 ? 2.892 1.120 -2.658 1.00 92.25 88 LYS A N 1
ATOM 693 C CA . LYS A 1 88 ? 3.592 0.515 -1.520 1.00 92.25 88 LYS A CA 1
ATOM 694 C C . LYS A 1 88 ? 2.961 0.927 -0.188 1.00 92.25 88 LYS A C 1
ATOM 696 O O . LYS A 1 88 ? 2.738 0.058 0.649 1.00 92.25 88 LYS A O 1
ATOM 701 N N . ILE A 1 89 ? 2.663 2.216 -0.011 1.00 93.31 89 ILE A N 1
ATOM 702 C CA . ILE A 1 89 ? 2.000 2.740 1.195 1.00 93.31 89 ILE A CA 1
ATOM 703 C C . ILE A 1 89 ? 0.614 2.111 1.353 1.00 93.31 89 ILE A C 1
ATOM 705 O O . ILE A 1 89 ? 0.284 1.620 2.427 1.00 93.31 89 ILE A O 1
ATOM 709 N N . TRP A 1 90 ? -0.166 2.061 0.270 1.00 91.19 90 TRP A N 1
ATOM 710 C CA . TRP A 1 90 ? -1.495 1.452 0.266 1.00 91.19 90 TRP A CA 1
ATOM 711 C C . TRP A 1 90 ? -1.447 -0.025 0.678 1.00 91.19 90 TRP A C 1
ATOM 713 O O . TRP A 1 90 ? -2.183 -0.445 1.564 1.00 91.19 90 TRP A O 1
ATOM 723 N N . VAL A 1 91 ? -0.534 -0.809 0.094 1.00 89.88 91 VAL A N 1
ATOM 724 C CA . VAL A 1 91 ? -0.358 -2.225 0.455 1.00 89.88 91 V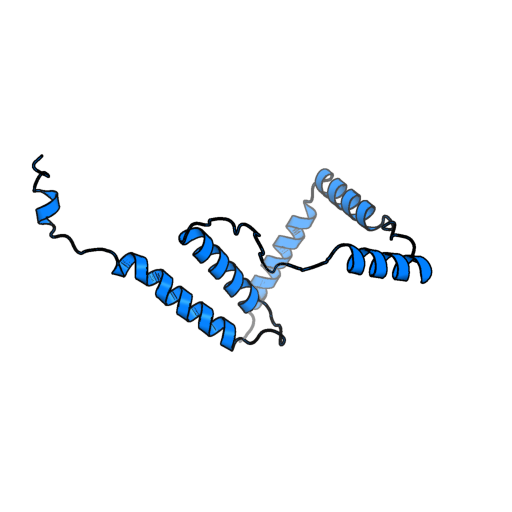AL A CA 1
ATOM 725 C C . VAL A 1 91 ? 0.011 -2.375 1.930 1.00 89.88 91 VAL A C 1
ATOM 727 O O . VAL A 1 91 ? -0.558 -3.230 2.598 1.00 89.88 91 VAL A O 1
ATOM 730 N N . GLN A 1 92 ? 0.928 -1.549 2.437 1.00 90.69 92 GLN A N 1
ATOM 731 C CA . GLN A 1 92 ? 1.357 -1.612 3.832 1.00 90.69 92 GLN A CA 1
ATOM 732 C C . GLN A 1 92 ? 0.209 -1.287 4.797 1.00 90.69 92 GLN A C 1
ATOM 734 O O . GLN A 1 92 ? -0.013 -2.038 5.741 1.00 90.69 92 GLN A O 1
ATOM 739 N N . TYR A 1 93 ? -0.567 -0.237 4.515 1.00 90.25 93 TYR A N 1
ATOM 740 C CA . TYR A 1 93 ? -1.734 0.134 5.315 1.00 90.25 93 TYR A CA 1
ATOM 741 C C . TYR A 1 93 ? -2.705 -1.041 5.475 1.00 90.25 93 TYR A C 1
ATOM 743 O O . TYR A 1 93 ? -3.086 -1.379 6.588 1.00 90.25 93 TYR A O 1
ATOM 751 N N . PHE A 1 94 ? -3.062 -1.715 4.379 1.00 86.94 94 PHE A N 1
ATOM 752 C CA . PHE A 1 94 ? -3.996 -2.843 4.439 1.00 86.94 94 PHE A CA 1
ATOM 753 C C . PHE A 1 94 ? -3.396 -4.124 5.027 1.00 86.94 94 PHE A C 1
ATOM 755 O O . PHE A 1 94 ? -4.145 -4.985 5.474 1.00 86.94 94 PHE A O 1
ATOM 762 N N . GLU A 1 95 ? -2.072 -4.277 5.029 1.00 86.06 95 GLU A N 1
ATOM 763 C CA . GLU A 1 95 ? -1.404 -5.387 5.718 1.00 86.06 95 GLU A CA 1
ATOM 764 C C . GLU A 1 95 ? -1.386 -5.202 7.240 1.00 86.06 95 GLU A C 1
ATOM 766 O O . GLU A 1 95 ? -1.391 -6.195 7.964 1.00 86.06 95 GLU A O 1
ATOM 771 N N . GLU A 1 96 ? -1.358 -3.953 7.711 1.00 87.00 96 GLU A N 1
ATOM 772 C CA . GLU A 1 96 ? -1.375 -3.589 9.134 1.00 87.00 96 GLU A CA 1
ATOM 773 C C . GLU A 1 96 ? -2.794 -3.582 9.728 1.00 87.00 96 GLU A C 1
ATOM 775 O O . GLU A 1 96 ? -2.958 -3.677 10.943 1.00 87.00 96 GLU A O 1
ATOM 780 N N . GLN A 1 97 ? -3.826 -3.501 8.887 1.00 81.75 97 GLN A N 1
ATOM 781 C CA . GLN A 1 97 ? -5.218 -3.604 9.315 1.00 81.75 97 GLN A CA 1
ATOM 782 C C . GLN A 1 97 ? -5.554 -5.058 9.686 1.00 81.75 97 GLN A C 1
ATOM 784 O O . GLN A 1 97 ? -5.621 -5.930 8.819 1.00 81.75 97 GLN A O 1
ATOM 789 N N . GLU A 1 98 ? -5.864 -5.324 10.957 1.00 67.12 98 GLU A N 1
ATOM 790 C CA . GLU A 1 98 ? -6.504 -6.577 11.402 1.00 67.12 98 GLU A CA 1
ATOM 791 C C . GLU A 1 98 ? -8.008 -6.581 11.055 1.00 67.12 98 GLU A C 1
ATOM 793 O O . GLU A 1 98 ? -8.869 -6.807 11.902 1.00 67.12 98 GLU A O 1
ATOM 798 N N . SER A 1 99 ? -8.347 -6.273 9.801 1.00 71.19 99 SER A N 1
ATOM 799 C CA . SER A 1 99 ? -9.733 -6.225 9.333 1.00 71.19 99 SER A CA 1
ATOM 800 C C . SER A 1 99 ? -10.107 -7.508 8.595 1.00 71.19 99 SER A C 1
ATOM 802 O O . SER A 1 99 ? -9.474 -7.882 7.608 1.00 71.19 99 SER A O 1
ATOM 804 N N . GLU A 1 100 ? -11.190 -8.157 9.032 1.00 71.94 100 GLU A N 1
ATOM 805 C CA . GLU A 1 100 ? -11.803 -9.288 8.319 1.00 71.94 100 GLU A CA 1
ATOM 806 C C . GLU A 1 100 ? -12.463 -8.867 6.993 1.00 71.94 100 GLU A C 1
ATOM 808 O O . GLU A 1 100 ? -12.742 -9.709 6.138 1.00 71.94 100 GLU A O 1
ATOM 813 N N . GLU A 1 101 ? -12.693 -7.565 6.797 1.00 71.88 101 GLU A N 1
ATOM 814 C CA . GLU A 1 101 ? -13.347 -7.010 5.609 1.00 71.88 101 GLU A CA 1
ATOM 815 C C . GLU A 1 101 ? -12.426 -7.031 4.378 1.00 71.88 101 GLU A C 1
ATOM 817 O O . GLU A 1 101 ? -12.892 -7.079 3.234 1.00 71.88 101 GLU A O 1
ATOM 822 N N . PHE A 1 102 ? -11.105 -7.048 4.591 1.00 71.12 102 PHE A N 1
ATOM 823 C CA . PHE A 1 102 ? -10.134 -6.980 3.507 1.00 71.12 102 PHE A CA 1
ATOM 824 C C . PHE A 1 102 ? -9.538 -8.349 3.160 1.00 71.12 102 PHE A C 1
ATOM 826 O O . PHE A 1 102 ? -8.788 -8.962 3.917 1.00 71.12 102 PHE A O 1
ATOM 833 N N . ASP A 1 103 ? -9.830 -8.836 1.949 1.00 81.25 103 ASP A N 1
ATOM 834 C CA . ASP A 1 103 ? -9.307 -10.122 1.485 1.00 81.25 103 ASP A CA 1
ATOM 835 C C . ASP A 1 103 ? -7.790 -10.052 1.237 1.00 81.25 103 ASP A C 1
ATOM 837 O O . ASP A 1 103 ? -7.315 -9.559 0.208 1.00 81.25 103 ASP A O 1
ATOM 841 N N . MET A 1 104 ? -7.019 -10.649 2.146 1.00 82.19 104 MET A N 1
ATOM 842 C CA . MET A 1 104 ? -5.561 -10.775 2.050 1.00 82.19 104 MET A CA 1
ATOM 843 C C . MET A 1 104 ? -5.070 -11.458 0.763 1.00 82.19 104 MET A C 1
ATOM 845 O O . MET A 1 104 ? -3.910 -11.293 0.368 1.00 82.19 104 MET A O 1
ATOM 849 N N . LYS A 1 105 ? -5.915 -12.215 0.050 1.00 84.19 105 LYS A N 1
ATOM 850 C CA . LYS A 1 105 ? -5.562 -12.740 -1.279 1.00 84.19 105 LYS A CA 1
ATOM 851 C C . LYS A 1 105 ? -5.417 -11.621 -2.309 1.00 84.19 105 LYS A C 1
ATOM 853 O O . LYS A 1 105 ? -4.535 -11.725 -3.162 1.00 84.19 105 LYS A O 1
ATOM 858 N N . LYS A 1 106 ? -6.205 -10.544 -2.212 1.00 83.69 106 LYS A N 1
ATOM 859 C CA . LYS A 1 106 ? -6.089 -9.369 -3.091 1.00 83.69 106 LYS A CA 1
ATOM 860 C C . LYS A 1 106 ? -4.758 -8.657 -2.864 1.00 83.69 106 LYS A C 1
ATOM 862 O O . LYS A 1 106 ? -4.047 -8.379 -3.827 1.00 83.69 106 LYS A O 1
ATOM 867 N N . ILE A 1 107 ? -4.341 -8.494 -1.609 1.00 87.19 107 ILE A N 1
ATOM 868 C CA . ILE A 1 107 ? -3.036 -7.911 -1.251 1.00 87.19 107 ILE A CA 1
ATOM 869 C C . ILE A 1 107 ? -1.863 -8.683 -1.869 1.00 87.19 107 ILE A C 1
ATOM 871 O O . ILE A 1 107 ? -0.940 -8.084 -2.429 1.00 87.19 107 ILE A O 1
ATOM 875 N N . LYS A 1 108 ? -1.915 -10.022 -1.880 1.00 86.88 108 LYS A N 1
ATOM 876 C CA . LYS A 1 108 ? -0.874 -10.848 -2.522 1.00 86.88 108 LYS A CA 1
ATOM 877 C C . LYS A 1 108 ? -0.708 -10.554 -4.018 1.00 86.88 108 LYS A C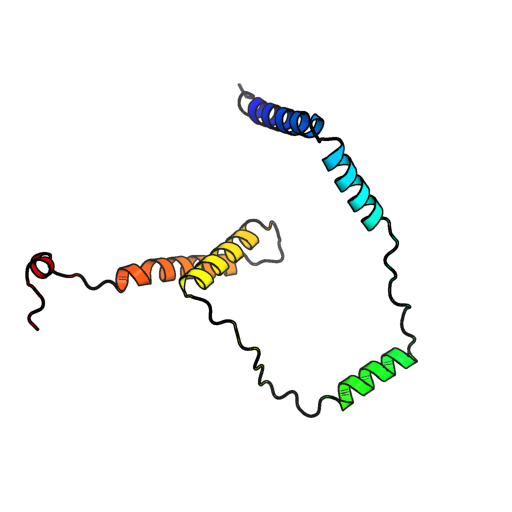 1
ATOM 879 O O . LYS A 1 108 ? 0.413 -10.650 -4.525 1.00 86.88 108 LYS A O 1
ATOM 884 N N . ILE A 1 109 ? -1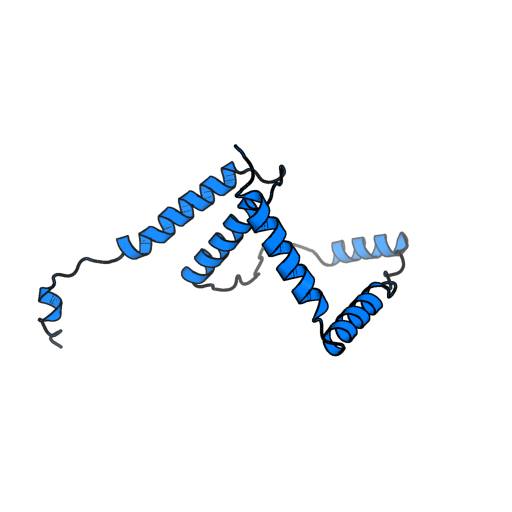.782 -10.190 -4.725 1.00 90.25 109 ILE A N 1
ATOM 885 C CA . ILE A 1 109 ? -1.727 -9.822 -6.149 1.00 90.25 109 ILE A CA 1
ATOM 886 C C . ILE A 1 109 ? -0.933 -8.525 -6.320 1.00 90.25 109 ILE A C 1
ATOM 888 O O . ILE A 1 109 ? 0.007 -8.486 -7.119 1.00 90.25 109 ILE A O 1
ATOM 892 N N . PHE A 1 110 ? -1.239 -7.499 -5.524 1.00 89.69 110 PHE A N 1
ATOM 893 C CA . PHE A 1 110 ? -0.514 -6.227 -5.557 1.00 89.69 110 PHE A CA 1
ATOM 894 C C . PHE A 1 110 ? 0.959 -6.398 -5.180 1.00 89.69 110 PHE A C 1
ATOM 896 O O . PHE A 1 110 ? 1.835 -5.858 -5.856 1.00 89.69 110 PHE A O 1
ATOM 903 N N . ARG A 1 111 ? 1.264 -7.248 -4.193 1.00 89.25 111 ARG A N 1
ATOM 904 C CA . ARG A 1 111 ? 2.648 -7.570 -3.810 1.00 89.25 111 ARG A CA 1
ATOM 905 C C . ARG A 1 111 ? 3.428 -8.220 -4.960 1.00 89.25 111 ARG A C 1
ATOM 907 O O . ARG A 1 111 ? 4.573 -7.854 -5.231 1.00 89.25 111 ARG A O 1
ATOM 914 N N . LYS A 1 112 ? 2.795 -9.145 -5.695 1.00 89.94 112 LYS A N 1
ATOM 915 C CA . LYS A 1 112 ? 3.383 -9.756 -6.900 1.00 89.94 112 LYS A CA 1
ATOM 916 C C . LYS A 1 112 ? 3.628 -8.712 -7.989 1.00 89.94 112 LYS A C 1
ATOM 918 O O . LYS A 1 112 ? 4.691 -8.727 -8.609 1.00 89.94 112 LYS A O 1
ATOM 923 N N . TYR A 1 113 ? 2.673 -7.809 -8.201 1.00 87.62 113 TYR A N 1
ATOM 924 C CA . TYR A 1 113 ? 2.790 -6.742 -9.191 1.00 87.62 113 TYR A CA 1
ATOM 925 C C . TYR A 1 113 ? 3.925 -5.767 -8.853 1.00 87.62 113 TYR A C 1
ATOM 927 O O . TYR A 1 113 ? 4.756 -5.478 -9.715 1.00 87.62 113 TYR A O 1
ATOM 935 N N . MET A 1 114 ? 4.055 -5.360 -7.585 1.00 87.81 114 MET A N 1
ATOM 936 C CA . MET A 1 114 ? 5.186 -4.551 -7.117 1.00 87.81 114 MET A CA 1
ATOM 937 C C . MET A 1 114 ? 6.533 -5.233 -7.386 1.00 87.81 114 MET A C 1
ATOM 939 O O . MET A 1 114 ? 7.465 -4.593 -7.869 1.00 87.81 114 MET A O 1
ATOM 943 N N . GLY A 1 115 ? 6.632 -6.546 -7.160 1.00 87.62 115 GLY A N 1
ATOM 944 C CA . GLY A 1 115 ? 7.849 -7.305 -7.463 1.00 87.62 115 GLY A CA 1
ATOM 945 C C . GLY A 1 115 ? 8.207 -7.356 -8.956 1.00 87.62 115 GLY A C 1
ATOM 946 O O . GLY A 1 115 ? 9.375 -7.530 -9.303 1.00 87.62 115 GLY A O 1
ATOM 947 N N . VAL A 1 116 ? 7.233 -7.220 -9.859 1.00 86.44 116 VAL A N 1
ATOM 948 C CA . VAL A 1 116 ? 7.481 -7.090 -11.307 1.00 86.44 116 VAL A CA 1
ATOM 949 C C . VAL A 1 116 ? 7.885 -5.656 -11.652 1.00 86.44 116 VAL A C 1
ATOM 951 O O . VAL A 1 116 ? 8.890 -5.453 -12.331 1.00 86.44 116 VAL A O 1
ATOM 954 N N . MET A 1 117 ? 7.156 -4.663 -11.136 1.00 83.81 117 MET A N 1
ATOM 955 C CA . MET A 1 117 ? 7.446 -3.236 -11.332 1.00 83.81 117 MET A CA 1
ATOM 956 C C . MET A 1 117 ? 8.855 -2.866 -10.868 1.00 83.81 117 MET A C 1
ATOM 958 O O . MET A 1 117 ? 9.550 -2.142 -11.566 1.00 83.81 117 MET A O 1
ATOM 962 N N . HIS A 1 118 ? 9.323 -3.428 -9.753 1.00 82.94 118 HIS A N 1
ATOM 963 C CA . HIS A 1 118 ? 10.677 -3.185 -9.257 1.00 82.94 118 HIS A CA 1
ATOM 964 C C . HIS A 1 118 ? 11.770 -3.760 -10.175 1.00 82.94 118 HIS A C 1
ATOM 966 O O . HIS A 1 118 ? 12.891 -3.262 -10.184 1.00 82.94 118 HIS A O 1
ATOM 972 N N . ARG A 1 119 ? 11.481 -4.812 -10.953 1.00 82.12 119 ARG A N 1
ATOM 973 C CA . ARG A 1 119 ? 12.460 -5.455 -11.849 1.00 82.12 119 ARG A CA 1
ATOM 974 C C . ARG A 1 119 ? 12.544 -4.798 -13.220 1.00 82.12 119 ARG A C 1
ATOM 976 O O . ARG A 1 119 ? 13.641 -4.684 -13.762 1.00 82.12 119 ARG A O 1
ATOM 983 N N . LYS A 1 120 ? 11.422 -4.302 -13.747 1.00 79.88 120 LYS A N 1
ATOM 984 C CA . LYS A 1 120 ? 11.358 -3.683 -15.081 1.00 79.88 120 LYS A CA 1
ATOM 985 C C . LYS A 1 120 ? 12.411 -2.592 -15.348 1.00 79.88 120 LYS A C 1
ATOM 987 O O . LYS A 1 120 ? 12.980 -2.620 -16.435 1.00 79.88 120 LYS A O 1
ATOM 992 N N . PRO A 1 121 ? 12.735 -1.676 -14.412 1.00 76.00 121 PRO A N 1
ATOM 993 C CA . PRO A 1 121 ? 13.774 -0.665 -14.617 1.00 76.00 121 PRO A CA 1
ATOM 994 C C . PRO A 1 121 ? 15.184 -1.239 -14.759 1.00 76.00 121 PRO A C 1
ATOM 996 O O . PRO A 1 121 ? 16.068 -0.570 -15.282 1.00 76.00 121 PRO A O 1
ATOM 999 N N . PHE A 1 122 ? 15.427 -2.442 -14.237 1.00 76.69 122 PHE A N 1
ATOM 1000 C CA . PHE A 1 122 ? 16.708 -3.132 -14.366 1.00 76.69 122 PHE A CA 1
ATOM 1001 C C . PHE A 1 122 ? 16.743 -3.974 -15.638 1.00 76.69 122 PHE A C 1
ATOM 1003 O O . PHE A 1 122 ? 17.758 -3.982 -16.324 1.00 76.69 122 PHE A O 1
ATOM 1010 N N . GLU A 1 123 ? 15.628 -4.618 -15.983 1.00 76.19 123 GLU A N 1
ATOM 1011 C CA . GLU A 1 123 ? 15.471 -5.379 -17.227 1.00 76.19 123 GLU A CA 1
ATOM 1012 C C . GLU A 1 123 ? 15.478 -4.480 -18.473 1.00 76.19 123 GLU A C 1
ATOM 1014 O O . GLU A 1 123 ? 15.906 -4.912 -19.539 1.00 76.19 123 GLU A O 1
ATOM 1019 N N . SER A 1 124 ? 15.059 -3.217 -18.349 1.00 72.69 124 SER A N 1
ATOM 1020 C CA . SER A 1 124 ? 15.130 -2.234 -19.435 1.00 72.69 124 SER A CA 1
ATOM 1021 C C . SER A 1 124 ? 16.539 -1.681 -19.672 1.00 72.69 124 SER A C 1
ATOM 1023 O O . SER A 1 124 ? 16.765 -0.987 -20.667 1.00 72.69 124 SER A O 1
ATOM 1025 N N . LYS A 1 125 ? 17.505 -1.970 -18.789 1.00 78.06 125 LYS A N 1
ATOM 1026 C CA . LYS A 1 125 ? 18.890 -1.536 -18.984 1.00 78.06 125 LYS A CA 1
ATOM 1027 C C . LYS A 1 125 ? 19.536 -2.389 -20.064 1.00 78.06 125 LYS A C 1
ATOM 1029 O O . LYS A 1 125 ? 19.742 -3.587 -19.900 1.00 78.06 125 LYS A O 1
ATOM 1034 N N . ILE A 1 126 ? 19.922 -1.740 -21.154 1.00 77.25 126 ILE A N 1
ATOM 1035 C CA . ILE A 1 126 ? 20.718 -2.372 -22.201 1.00 77.25 126 ILE A CA 1
ATOM 1036 C C . ILE A 1 126 ? 22.149 -2.515 -21.682 1.00 77.25 126 ILE A C 1
ATOM 1038 O O . ILE A 1 126 ? 22.787 -1.528 -21.304 1.00 77.25 126 ILE A O 1
ATOM 1042 N N . GLN A 1 127 ? 22.662 -3.745 -21.672 1.00 75.94 127 GLN A N 1
ATOM 1043 C CA . GLN A 1 127 ? 24.061 -4.002 -21.358 1.00 75.94 127 GLN A CA 1
ATOM 1044 C C . GLN A 1 127 ? 24.946 -3.326 -22.413 1.00 75.94 127 GLN A C 1
ATOM 1046 O O . GLN A 1 127 ? 24.887 -3.659 -23.596 1.00 75.94 127 GLN A O 1
ATOM 1051 N N . LYS A 1 128 ? 25.780 -2.377 -21.982 1.00 80.12 128 LYS A N 1
ATOM 1052 C CA . LYS A 1 128 ? 26.807 -1.755 -22.825 1.00 80.12 128 LYS A CA 1
ATOM 1053 C C . LYS A 1 128 ? 28.159 -2.410 -22.558 1.00 80.12 128 LYS A C 1
ATOM 1055 O O . LYS A 1 128 ? 28.468 -2.768 -21.422 1.00 80.12 128 LYS A O 1
ATOM 1060 N N . ASN A 1 129 ? 28.959 -2.585 -23.608 1.00 83.88 129 ASN A N 1
ATOM 1061 C CA . ASN A 1 129 ? 30.332 -3.056 -23.456 1.00 83.88 129 ASN A CA 1
ATOM 1062 C C . ASN A 1 129 ? 31.155 -1.979 -22.733 1.00 83.88 129 ASN A C 1
ATOM 1064 O O . ASN A 1 129 ? 31.033 -0.807 -23.066 1.00 83.88 129 ASN A O 1
ATOM 1068 N N . ILE A 1 130 ? 32.018 -2.356 -21.787 1.00 83.06 130 ILE A N 1
ATOM 1069 C CA . ILE A 1 130 ? 32.897 -1.407 -21.086 1.00 83.06 130 ILE A CA 1
ATOM 1070 C C . ILE A 1 130 ? 33.756 -0.579 -22.056 1.00 83.06 130 ILE A C 1
ATOM 1072 O O . ILE A 1 130 ? 34.069 0.574 -21.773 1.00 83.06 130 ILE A O 1
ATOM 1076 N N . THR A 1 131 ? 34.079 -1.121 -23.234 1.00 84.38 131 THR A N 1
ATOM 1077 C CA . THR A 1 131 ? 34.816 -0.398 -24.276 1.00 84.38 131 THR A CA 1
ATOM 1078 C C . THR A 1 131 ? 34.058 0.811 -24.817 1.00 84.38 131 THR A C 1
ATOM 1080 O O . THR A 1 131 ? 34.701 1.761 -25.253 1.00 84.38 131 THR A O 1
ATOM 1083 N N . SER A 1 132 ? 32.722 0.848 -24.721 1.00 79.94 132 SER A N 1
ATOM 1084 C CA . SER A 1 132 ? 31.925 2.002 -25.152 1.00 79.94 132 SER A CA 1
ATOM 1085 C C . SER A 1 132 ? 32.147 3.249 -24.293 1.00 79.94 132 SER A C 1
ATOM 1087 O O . SER A 1 132 ? 31.746 4.324 -24.704 1.00 79.94 132 SER A O 1
ATOM 1089 N N . PHE A 1 133 ? 32.759 3.133 -23.108 1.00 78.25 133 PHE A N 1
ATOM 1090 C CA . PHE A 1 133 ? 33.173 4.299 -22.314 1.00 78.25 133 PHE A CA 1
ATOM 1091 C C . PHE A 1 133 ? 34.420 4.992 -22.876 1.00 78.25 133 PHE A C 1
ATOM 1093 O O . PHE A 1 133 ? 34.667 6.153 -22.565 1.00 78.25 133 PHE A O 1
ATOM 1100 N N . PHE A 1 134 ? 35.218 4.275 -23.669 1.00 86.06 134 PHE A N 1
ATOM 1101 C CA . PHE A 1 134 ? 36.500 4.754 -24.188 1.00 86.06 134 PHE A CA 1
ATOM 1102 C C . PHE A 1 134 ? 36.442 5.141 -25.666 1.00 86.06 134 PHE A C 1
ATOM 1104 O O . PHE A 1 134 ? 37.415 5.679 -26.190 1.00 86.06 134 PHE A O 1
ATOM 1111 N N . ILE A 1 135 ? 35.327 4.857 -26.340 1.00 80.00 135 ILE A N 1
ATOM 1112 C CA . ILE A 1 135 ? 35.098 5.291 -27.714 1.00 80.00 135 ILE A CA 1
ATOM 1113 C C . ILE A 1 135 ? 34.346 6.623 -27.623 1.00 80.00 135 ILE A C 1
ATOM 1115 O O . ILE A 1 135 ? 33.196 6.614 -27.186 1.00 80.00 135 ILE A O 1
ATOM 1119 N N . PRO A 1 136 ? 34.971 7.762 -27.967 1.00 70.56 136 PRO A N 1
ATOM 1120 C CA . PRO A 1 136 ? 34.244 9.018 -28.062 1.00 70.56 136 PRO A CA 1
ATOM 1121 C C . PRO A 1 136 ? 33.154 8.874 -29.127 1.00 70.56 136 PRO A C 1
ATOM 1123 O O . PRO A 1 136 ? 33.407 8.317 -30.198 1.00 70.56 136 PRO A O 1
ATOM 1126 N N . ASP A 1 137 ? 31.946 9.354 -28.826 1.00 69.19 137 ASP A N 1
ATOM 1127 C CA . ASP A 1 137 ? 30.877 9.462 -29.815 1.00 69.19 137 ASP A CA 1
ATOM 1128 C C . ASP A 1 137 ? 31.385 10.391 -30.927 1.00 69.19 137 ASP A C 1
ATOM 1130 O O . ASP A 1 137 ? 31.471 11.606 -30.746 1.00 69.19 137 ASP A O 1
ATOM 1134 N N . ASN A 1 138 ? 31.822 9.815 -32.049 1.00 58.62 138 ASN A N 1
ATOM 1135 C CA . ASN A 1 138 ? 32.218 10.587 -33.221 1.00 58.62 138 ASN A CA 1
ATOM 1136 C C . ASN A 1 138 ? 30.987 11.376 -33.694 1.00 58.62 138 ASN A C 1
ATOM 1138 O O . ASN A 1 138 ? 30.038 10.774 -34.202 1.00 58.62 138 ASN A O 1
ATOM 1142 N N . MET A 1 139 ? 31.012 12.699 -33.495 1.00 49.81 139 MET A N 1
ATOM 1143 C CA . MET A 1 139 ? 30.165 13.650 -34.225 1.00 49.81 139 MET A CA 1
ATOM 1144 C C . MET A 1 139 ? 30.630 13.771 -35.673 1.00 49.81 139 MET A C 1
ATOM 1146 O O . MET A 1 139 ? 31.864 13.775 -35.893 1.00 49.81 139 MET A O 1
#

Radius of gyration: 29.08 Å; chains: 1; bounding box: 77×46×68 Å

Secondary structure (DSSP, 8-state):
---SSHHHHHHHHHHHHHHHTT--HHHHHHHHHHHHHHHS---PPPPPPHHHHHHHHHHHHHH-S--------------HHHHHHHHHHHHHHHHH---TTS-HHHHHHHHHHHHHHTTHHHHTPPPPPGGGGTS----

Organism: NCBI:txid94130